Protein AF-A0A0B2W2J8-F1 (afdb_monomer_lite)

Secondary structure (DSSP, 8-state):
---------S-----BPPPHHHHHHHHHTT-THHHH--BSSPPPPHHHHGGG--HHHHHHHHHHHHHHHHHHHHHHHHHHHHHHHHHHHHH-S--SS-HHHHHHHHHHHHHHHHHHHHHHHHHHHHHH-

pLDDT: mean 79.57, std 15.86, range [38.34, 95.12]

InterPro domains:
  IPR036640 ABC transporter type 1, transmembrane domain superfamily [G3DSA:1.20.1560.10] (40-129)
  IPR036640 ABC transporter type 1, transmembrane domain superfamily [SSF90123] (42-128)

Structure (mmCIF, N/CA/C/O backbone):
data_AF-A0A0B2W2J8-F1
#
_entry.id   AF-A0A0B2W2J8-F1
#
loop_
_atom_site.group_PDB
_atom_site.id
_atom_site.type_symbol
_atom_site.label_atom_id
_atom_site.label_alt_id
_atom_site.label_comp_id
_atom_site.label_asym_id
_atom_site.label_entity_id
_atom_site.label_seq_id
_atom_site.pdbx_PDB_ins_code
_atom_site.Cartn_x
_atom_site.Cartn_y
_atom_site.Cartn_z
_atom_site.occupancy
_atom_site.B_iso_or_equiv
_atom_site.auth_seq_id
_atom_site.auth_comp_id
_atom_site.auth_asym_id
_atom_site.auth_atom_id
_atom_site.pdbx_PDB_model_num
ATOM 1 N N . MET A 1 1 ? -46.017 -9.349 52.612 1.00 43.47 1 MET A N 1
ATOM 2 C CA . MET A 1 1 ? -45.066 -9.784 51.575 1.00 43.47 1 MET A CA 1
ATOM 3 C C . MET A 1 1 ? -45.655 -9.258 50.297 1.00 43.47 1 MET A C 1
ATOM 5 O O . MET A 1 1 ? -46.574 -9.886 49.806 1.00 43.47 1 MET A O 1
ATOM 9 N N . ASP A 1 2 ? -45.197 -8.103 49.827 1.00 39.00 2 ASP A N 1
ATOM 10 C CA . ASP A 1 2 ? -45.699 -7.516 48.587 1.00 39.00 2 ASP A CA 1
ATOM 11 C C . ASP A 1 2 ? -44.485 -6.982 47.833 1.00 39.00 2 ASP A C 1
ATOM 13 O O . ASP A 1 2 ? -43.810 -6.041 48.258 1.00 39.00 2 ASP A O 1
ATOM 17 N N . ASP A 1 3 ? -44.136 -7.752 46.808 1.00 45.41 3 ASP A N 1
ATOM 18 C CA . ASP A 1 3 ? -42.947 -7.671 45.973 1.00 45.41 3 ASP A CA 1
ATOM 19 C C . ASP A 1 3 ? -42.957 -6.369 45.162 1.00 45.41 3 ASP A C 1
ATOM 21 O O . ASP A 1 3 ? -43.840 -6.116 44.345 1.00 45.41 3 ASP A O 1
ATOM 25 N N . ASN A 1 4 ? -41.977 -5.512 45.438 1.00 48.41 4 ASN A N 1
ATOM 26 C CA . ASN A 1 4 ? -41.775 -4.221 44.796 1.00 48.41 4 ASN A CA 1
ATOM 27 C C . ASN A 1 4 ? -40.689 -4.377 43.729 1.00 48.41 4 ASN A C 1
ATOM 29 O O . ASN A 1 4 ? -39.544 -3.970 43.929 1.00 48.41 4 ASN A O 1
ATOM 33 N N . ARG A 1 5 ? -41.040 -4.996 42.601 1.00 45.53 5 ARG A N 1
ATOM 34 C CA . ARG A 1 5 ? -40.201 -4.989 41.402 1.00 45.53 5 ARG A CA 1
ATOM 35 C C . ARG A 1 5 ? -40.948 -4.273 40.288 1.00 45.53 5 ARG A C 1
ATOM 37 O O . ARG A 1 5 ? -41.733 -4.858 39.553 1.00 45.53 5 ARG A O 1
ATOM 44 N N . LYS A 1 6 ? -40.725 -2.962 40.227 1.00 38.34 6 LYS A N 1
ATOM 45 C CA . LYS A 1 6 ? -41.019 -2.153 39.048 1.00 38.34 6 LYS A CA 1
ATOM 46 C C . LYS A 1 6 ? -40.146 -2.672 37.906 1.00 38.34 6 LYS A C 1
ATOM 48 O O . LYS A 1 6 ? -38.947 -2.408 37.896 1.00 38.34 6 LYS A O 1
ATOM 53 N N . ASP A 1 7 ? -40.745 -3.406 36.979 1.00 41.25 7 ASP A N 1
ATOM 54 C CA . ASP A 1 7 ? -40.240 -3.496 35.612 1.00 41.25 7 ASP A CA 1
ATOM 55 C C . ASP A 1 7 ? -40.513 -2.131 34.968 1.00 41.25 7 ASP A C 1
ATOM 57 O O . ASP A 1 7 ? -41.618 -1.838 34.519 1.00 41.25 7 ASP A O 1
ATOM 61 N N . SER A 1 8 ? -39.534 -1.234 35.056 1.00 44.59 8 SER A N 1
ATOM 62 C CA . SER A 1 8 ? -39.619 0.137 34.545 1.00 44.59 8 SER A CA 1
ATOM 63 C C . SER A 1 8 ? -38.395 0.480 33.702 1.00 44.59 8 SER A C 1
ATOM 65 O O . SER A 1 8 ? -37.781 1.518 33.916 1.00 44.59 8 SER A O 1
ATOM 67 N N . ASP A 1 9 ? -38.043 -0.404 32.767 1.00 47.44 9 ASP A N 1
ATOM 68 C CA . ASP A 1 9 ? -36.890 -0.240 31.871 1.00 47.44 9 ASP A CA 1
ATOM 69 C C . ASP A 1 9 ? -37.272 -0.337 30.373 1.00 47.44 9 ASP A C 1
ATOM 71 O O . ASP A 1 9 ? -36.421 -0.681 29.557 1.00 47.44 9 ASP A O 1
ATOM 75 N N . ASP A 1 10 ? -38.520 -0.024 29.985 1.00 51.06 10 ASP A N 1
ATOM 76 C CA . ASP A 1 10 ? -38.968 -0.101 28.571 1.00 51.06 10 ASP A CA 1
ATOM 77 C C . ASP A 1 10 ? -39.655 1.167 28.008 1.00 51.06 10 ASP A C 1
ATOM 79 O O . ASP A 1 10 ? -40.395 1.096 27.037 1.00 51.06 10 ASP A O 1
ATOM 83 N N . GLU A 1 11 ? -39.439 2.364 28.576 1.00 47.78 11 GLU A N 1
ATOM 84 C CA . GLU A 1 11 ? -40.137 3.578 28.087 1.00 47.78 11 GLU A CA 1
ATOM 85 C C . GLU A 1 11 ? -39.318 4.878 28.156 1.00 47.78 11 GLU A C 1
ATOM 87 O O . GLU A 1 11 ? -39.763 5.879 28.708 1.00 47.78 11 GLU A O 1
ATOM 92 N N . ASN A 1 12 ? -38.121 4.928 27.568 1.00 42.69 12 ASN A N 1
ATOM 93 C CA . ASN A 1 12 ? -37.520 6.227 27.233 1.00 42.69 12 ASN A CA 1
ATOM 94 C C . ASN A 1 12 ? -36.814 6.156 25.878 1.00 42.69 12 ASN A C 1
ATOM 96 O O . ASN A 1 12 ? -35.595 6.023 25.816 1.00 42.69 12 ASN A O 1
ATOM 100 N N . ALA A 1 13 ? -37.575 6.271 24.788 1.00 44.25 13 ALA A N 1
ATOM 101 C CA . ALA A 1 13 ? -37.030 6.685 23.498 1.00 44.25 13 ALA A CA 1
ATOM 102 C C . ALA A 1 13 ? -36.557 8.144 23.634 1.00 44.25 13 ALA A C 1
ATOM 104 O O . ALA A 1 13 ? -37.328 9.092 23.494 1.00 44.25 13 ALA A O 1
ATOM 105 N N . TYR A 1 14 ? -35.297 8.332 24.023 1.00 54.72 14 TYR A N 1
ATOM 106 C CA . TYR A 1 14 ? -34.681 9.650 24.126 1.00 54.72 14 TYR A CA 1
ATOM 107 C C . TYR A 1 14 ? -34.415 10.187 22.715 1.00 54.72 14 TYR A C 1
ATOM 109 O O . TYR A 1 14 ? -33.424 9.825 22.089 1.00 54.72 14 TYR A O 1
ATOM 117 N N . GLU A 1 15 ? -35.287 11.074 22.225 1.00 55.50 15 GLU A N 1
ATOM 118 C CA . GLU A 1 15 ? -35.029 11.873 21.021 1.00 55.50 15 GLU A CA 1
ATOM 119 C C . GLU A 1 15 ? -33.754 12.708 21.239 1.00 55.50 15 GLU A C 1
ATOM 121 O O . GLU A 1 15 ? -33.750 13.694 21.981 1.00 55.50 15 GLU A O 1
ATOM 126 N N . TYR A 1 16 ? -32.643 12.301 20.623 1.00 60.88 16 TYR A N 1
ATOM 127 C CA . TYR A 1 16 ? -31.377 13.021 20.724 1.00 60.88 16 TYR A CA 1
ATOM 128 C C . TYR A 1 16 ? -31.325 14.135 19.673 1.00 60.88 16 TYR A C 1
ATOM 130 O O . TYR A 1 16 ? -31.310 13.875 18.468 1.00 60.88 16 TYR A O 1
ATOM 138 N N . GLU A 1 17 ? -31.286 15.389 20.125 1.00 61.78 17 GLU A N 1
ATOM 139 C CA . GLU A 1 17 ? -31.064 16.535 19.247 1.00 61.78 17 GLU A CA 1
ATOM 140 C C . GLU A 1 17 ? -29.570 16.647 18.895 1.00 61.78 17 GLU A C 1
ATOM 142 O O . GLU A 1 17 ? -28.724 16.779 19.781 1.00 61.78 17 GLU A O 1
ATOM 147 N N . GLN A 1 18 ? -29.250 16.592 17.596 1.00 63.50 18 GLN A N 1
ATOM 148 C CA . GLN A 1 18 ? -27.880 16.713 17.084 1.00 63.50 18 GLN A CA 1
ATOM 149 C C . GLN A 1 18 ? -27.183 17.994 17.561 1.00 63.50 18 GLN A C 1
ATOM 151 O O . GLN A 1 18 ? -27.776 19.079 17.597 1.00 63.50 18 GLN A O 1
ATOM 156 N N . SER A 1 19 ? -25.884 17.873 17.838 1.00 72.69 19 SER A N 1
ATOM 157 C CA . SER A 1 19 ? -25.035 18.995 18.240 1.00 72.69 19 SER A CA 1
ATOM 158 C C . SER A 1 19 ? -24.906 20.031 17.112 1.00 72.69 19 SER A C 1
ATOM 160 O O . SER A 1 19 ? -24.957 19.705 15.926 1.00 72.69 19 SER A O 1
ATOM 162 N N . THR A 1 20 ? -24.701 21.308 17.449 1.00 74.62 20 THR A N 1
ATOM 163 C CA . THR A 1 20 ? -24.663 22.425 16.482 1.00 74.62 20 THR A CA 1
ATOM 164 C C . THR A 1 20 ? -23.600 22.246 15.393 1.00 74.62 20 THR A C 1
ATOM 166 O O . THR A 1 20 ? -23.796 22.678 14.259 1.00 74.62 20 THR A O 1
ATOM 169 N N . LEU A 1 21 ? -22.492 21.570 15.715 1.00 77.44 21 LEU A N 1
ATOM 170 C CA . LEU A 1 21 ? -21.445 21.235 14.745 1.00 77.44 21 LEU A CA 1
ATOM 171 C C . LEU A 1 21 ? -21.898 20.157 13.754 1.00 77.44 21 LEU A C 1
ATOM 173 O O . LEU A 1 21 ? -21.586 20.247 12.572 1.00 77.44 21 LEU A O 1
ATOM 177 N N . GLU A 1 22 ? -22.674 19.178 14.211 1.00 71.75 22 GLU A N 1
ATOM 178 C CA . GLU A 1 22 ? -23.230 18.121 13.361 1.00 71.75 22 GLU A CA 1
ATOM 179 C C . GLU A 1 22 ? -24.283 18.695 12.413 1.00 71.75 22 GLU A C 1
ATOM 181 O O . GLU A 1 22 ? -24.259 18.406 11.218 1.00 71.75 22 GLU A O 1
ATOM 186 N N . LYS A 1 23 ? -25.129 19.612 12.902 1.00 74.50 23 LYS A N 1
ATOM 187 C CA . LYS A 1 23 ? -26.052 20.377 12.051 1.00 74.50 23 LYS A CA 1
ATOM 188 C C . LYS A 1 23 ? -25.298 21.223 11.023 1.00 74.50 23 LYS A C 1
ATOM 190 O O . LYS A 1 23 ? -25.679 21.228 9.857 1.00 74.50 23 LYS A O 1
ATOM 195 N N . ALA A 1 24 ? -24.214 21.898 11.415 1.00 80.06 24 ALA A N 1
ATOM 196 C CA . ALA A 1 24 ? -23.399 22.688 10.491 1.00 80.06 24 ALA A CA 1
ATOM 197 C C . ALA A 1 24 ? -22.740 21.819 9.405 1.00 80.06 24 ALA A C 1
ATOM 199 O O . ALA A 1 24 ? -22.760 22.194 8.236 1.00 80.06 24 ALA A O 1
ATOM 200 N N . ILE A 1 25 ? -22.217 20.643 9.767 1.00 80.62 25 ILE A N 1
ATOM 201 C CA . ILE A 1 25 ? -21.631 19.676 8.827 1.00 80.62 25 ILE A CA 1
ATOM 202 C C . ILE A 1 25 ? -22.701 19.102 7.888 1.00 80.62 25 ILE A C 1
ATOM 204 O O . ILE A 1 25 ? -22.479 19.052 6.681 1.00 80.62 25 ILE A O 1
ATOM 208 N N . ASN A 1 26 ? -23.875 18.729 8.404 1.00 77.75 26 ASN A N 1
ATOM 209 C CA . ASN A 1 26 ? -24.977 18.200 7.594 1.00 77.75 26 ASN A CA 1
ATOM 210 C C . ASN A 1 26 ? -25.557 19.255 6.642 1.00 77.75 26 ASN A C 1
ATOM 212 O O . ASN A 1 26 ? -25.895 18.937 5.503 1.00 77.75 26 ASN A O 1
ATOM 216 N N . ILE A 1 27 ? -25.609 20.522 7.062 1.00 80.81 27 ILE A N 1
ATOM 217 C CA . ILE A 1 27 ? -25.972 21.645 6.189 1.00 80.81 27 ILE A CA 1
ATOM 218 C C . ILE A 1 27 ? -24.887 21.875 5.126 1.00 80.81 27 ILE A C 1
ATOM 220 O O . ILE A 1 27 ? -25.214 22.011 3.948 1.00 80.81 27 ILE A O 1
ATOM 224 N N . LEU A 1 28 ? -23.605 21.862 5.509 1.00 82.00 28 LEU A N 1
ATOM 225 C CA . LEU A 1 28 ? -22.474 22.059 4.595 1.00 82.00 28 LEU A CA 1
ATOM 226 C C . LEU A 1 28 ? -22.380 20.950 3.534 1.00 82.00 28 LEU A C 1
ATOM 228 O O . LEU A 1 28 ? -22.126 21.233 2.368 1.00 82.00 28 LEU A O 1
ATOM 232 N N . LEU A 1 29 ? -22.641 19.698 3.917 1.00 83.81 29 LEU A N 1
ATOM 233 C CA . LEU A 1 29 ? -22.677 18.536 3.021 1.00 83.81 29 LEU A CA 1
ATOM 234 C C . LEU A 1 29 ? -23.952 18.476 2.158 1.00 83.81 29 LEU A C 1
ATOM 236 O O . LEU A 1 29 ? -24.197 17.459 1.512 1.00 83.81 29 LEU A O 1
ATOM 240 N N . CYS A 1 30 ? -24.778 19.534 2.152 1.00 74.44 30 CYS A N 1
ATOM 241 C CA . CYS A 1 30 ? -26.075 19.590 1.465 1.00 74.44 30 CYS A CA 1
ATOM 242 C C . CYS A 1 30 ? -27.021 18.438 1.849 1.00 74.44 30 CYS A C 1
ATOM 244 O O . CYS A 1 30 ? -27.918 18.070 1.094 1.00 74.44 30 CYS A O 1
ATOM 246 N N . ARG A 1 31 ? -26.839 17.874 3.046 1.00 70.12 31 ARG A N 1
ATOM 247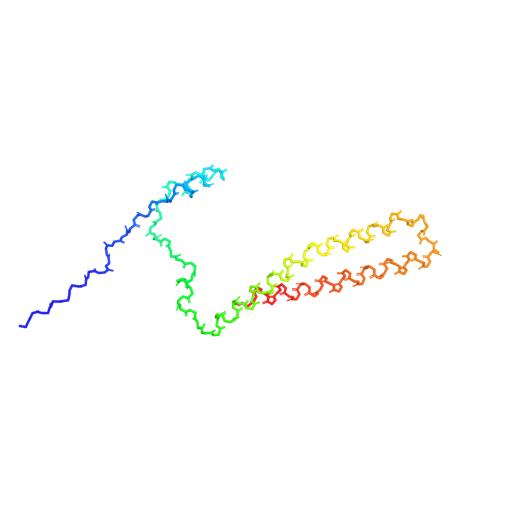 C CA . ARG A 1 31 ? -27.578 16.728 3.576 1.00 70.12 31 ARG A CA 1
ATOM 248 C C . ARG A 1 31 ? -28.455 17.173 4.749 1.00 70.12 31 ARG A C 1
ATOM 250 O O . ARG A 1 31 ? -28.421 16.605 5.836 1.00 70.12 31 ARG A O 1
ATOM 257 N N . GLY A 1 32 ? -29.240 18.228 4.513 1.00 61.53 32 GLY A N 1
ATOM 258 C CA . GLY A 1 32 ? -30.093 18.870 5.522 1.00 61.53 32 GLY A CA 1
ATOM 259 C C . GLY A 1 32 ? -31.239 17.997 6.045 1.00 61.53 32 GLY A C 1
ATOM 260 O O . GLY A 1 32 ? -31.773 18.283 7.112 1.00 61.53 32 GLY A O 1
ATOM 261 N N . ASP A 1 33 ? -31.577 16.922 5.331 1.00 60.16 33 ASP A N 1
ATOM 262 C CA . ASP A 1 33 ? -32.583 15.934 5.742 1.00 60.16 33 ASP A CA 1
ATOM 263 C C . ASP A 1 33 ? -32.165 15.219 7.042 1.00 60.16 33 ASP A C 1
ATOM 265 O O . ASP A 1 33 ? -32.919 15.150 8.008 1.00 60.16 33 ASP A O 1
ATOM 269 N N . LEU A 1 34 ? -30.878 14.867 7.141 1.00 59.81 34 LEU A N 1
ATOM 270 C CA . LEU A 1 34 ? -30.272 14.237 8.318 1.00 59.81 34 LEU A CA 1
ATOM 271 C C . LEU A 1 34 ? -30.077 15.199 9.503 1.00 59.81 34 LEU A C 1
ATOM 273 O O . LEU A 1 34 ? -29.896 14.753 10.631 1.00 59.81 34 LEU A O 1
ATOM 277 N N . ALA A 1 35 ? -30.094 16.516 9.257 1.00 57.22 35 ALA A N 1
ATOM 278 C CA . ALA A 1 35 ? -29.989 17.541 10.303 1.00 57.22 35 ALA A CA 1
ATOM 279 C C . ALA A 1 35 ? -31.313 17.772 11.052 1.00 57.22 35 ALA A C 1
ATOM 281 O O . ALA A 1 35 ? -31.321 18.364 12.135 1.00 57.22 35 ALA A O 1
ATOM 282 N N . LYS A 1 36 ? -32.434 17.355 10.448 1.00 55.78 36 LYS A N 1
ATOM 283 C CA . LYS A 1 36 ? -33.769 17.375 11.059 1.00 55.78 36 LYS A CA 1
ATOM 284 C C . LYS A 1 36 ? -34.167 16.030 11.658 1.00 55.78 36 LYS A C 1
ATOM 286 O O . LYS A 1 36 ? -35.105 16.002 12.454 1.00 55.78 36 LYS A O 1
ATOM 291 N N . GLU A 1 37 ? -33.478 14.953 11.288 1.00 63.31 37 GLU A N 1
ATOM 292 C CA . GLU A 1 37 ? -33.722 13.622 11.829 1.00 63.31 37 GLU A CA 1
ATOM 293 C C . GLU A 1 37 ? -33.310 13.578 13.306 1.00 63.31 37 GLU A C 1
ATOM 295 O O . GLU A 1 37 ? -32.168 13.865 13.677 1.00 63.31 37 GLU A O 1
ATOM 300 N N . LYS A 1 38 ? -34.279 13.276 14.169 1.00 56.06 38 LYS A N 1
ATOM 301 C CA . LYS A 1 38 ? -34.043 13.046 15.589 1.00 56.06 38 LYS A CA 1
ATOM 302 C C . LYS A 1 38 ? -33.678 11.579 15.744 1.00 56.06 38 LYS A C 1
ATOM 304 O O . LYS A 1 38 ? -34.506 10.709 15.499 1.00 56.06 38 LYS A O 1
ATOM 309 N N . PHE A 1 39 ? -32.434 11.306 16.109 1.00 60.56 39 PHE A N 1
ATOM 310 C CA . PHE A 1 39 ? -31.970 9.933 16.263 1.00 60.56 39 PHE A CA 1
ATOM 311 C C . PHE A 1 39 ? -32.641 9.320 17.496 1.00 60.56 39 PHE A C 1
ATOM 313 O O . PHE A 1 39 ? -32.537 9.866 18.595 1.00 60.56 39 PHE A O 1
ATOM 320 N N . GLU A 1 40 ? -33.317 8.184 17.306 1.00 57.72 40 GLU A N 1
ATOM 321 C CA . GLU A 1 40 ? -34.005 7.428 18.368 1.00 57.72 40 GLU A CA 1
ATOM 322 C C . GLU A 1 40 ? -33.027 6.812 19.388 1.00 57.72 40 GLU A C 1
ATOM 324 O O . GLU A 1 40 ? -33.429 6.385 20.469 1.00 57.72 40 GLU A O 1
ATOM 329 N N . ALA A 1 41 ? -31.726 6.790 19.067 1.00 64.94 41 ALA A N 1
ATOM 330 C CA . ALA A 1 41 ? -30.671 6.280 19.929 1.00 64.94 41 ALA A CA 1
ATOM 331 C C . ALA A 1 41 ? -29.564 7.322 20.149 1.00 64.94 41 ALA A C 1
ATOM 333 O O . ALA A 1 41 ? -28.946 7.834 19.214 1.00 64.94 41 ALA A O 1
ATOM 334 N N . LYS A 1 42 ? -29.272 7.589 21.423 1.00 68.38 42 LYS A N 1
ATOM 335 C CA . LYS A 1 42 ? -28.143 8.397 21.883 1.00 68.38 42 LYS A CA 1
ATOM 336 C C . LYS A 1 42 ? -26.823 7.839 21.327 1.00 68.38 42 LYS A C 1
ATOM 338 O O . LYS A 1 42 ? -26.557 6.646 21.504 1.0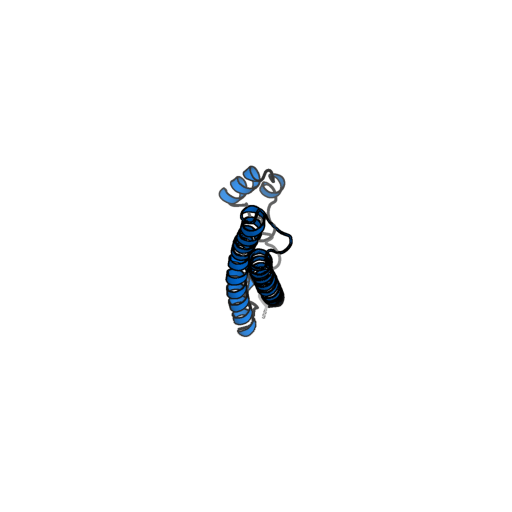0 68.38 42 LYS A O 1
ATOM 343 N N . PRO A 1 43 ? -25.953 8.682 20.739 1.00 69.25 43 PRO A N 1
ATOM 344 C CA . PRO A 1 43 ? -24.653 8.237 20.261 1.00 69.25 43 PRO A CA 1
ATOM 345 C C . PRO A 1 43 ? -23.809 7.724 21.433 1.00 69.25 43 PRO A C 1
ATOM 347 O O . PRO A 1 43 ? -23.581 8.422 22.425 1.00 69.25 43 PRO A O 1
ATOM 350 N N . VAL A 1 44 ? -23.350 6.480 21.316 1.00 78.25 44 VAL A N 1
ATOM 351 C CA . VAL A 1 44 ? -22.386 5.875 22.239 1.00 78.25 44 VAL A CA 1
ATOM 352 C C . VAL A 1 44 ? -20.970 6.130 21.742 1.00 78.25 44 VAL A C 1
ATOM 354 O O . VAL A 1 44 ? -20.718 6.247 20.544 1.00 78.25 44 VAL A O 1
ATOM 357 N N . THR A 1 45 ? -20.011 6.220 22.660 1.00 80.94 45 THR A N 1
ATOM 358 C CA . THR A 1 45 ? -18.605 6.390 22.275 1.00 80.94 45 THR A CA 1
ATOM 359 C C . THR A 1 45 ? -18.111 5.149 21.522 1.00 80.94 45 THR A C 1
ATOM 361 O O . THR A 1 45 ? -18.439 4.030 21.910 1.00 80.94 45 THR A O 1
ATOM 364 N N . PHE A 1 46 ? -17.249 5.317 20.511 1.00 80.81 46 PHE A N 1
ATOM 365 C CA . PHE A 1 46 ? -16.645 4.200 19.761 1.00 80.81 46 PHE A CA 1
ATOM 366 C C . PHE A 1 46 ? -16.069 3.100 20.669 1.00 80.81 46 PHE A C 1
ATOM 368 O O . PHE A 1 46 ? -16.250 1.916 20.407 1.00 80.81 46 PHE A O 1
ATOM 375 N N . LEU A 1 47 ? -15.446 3.470 21.792 1.00 80.50 47 LEU A N 1
ATOM 376 C CA . LEU A 1 47 ? -14.916 2.509 22.766 1.00 80.50 47 LEU A CA 1
ATOM 377 C C . LEU A 1 47 ? -16.006 1.717 23.509 1.00 80.50 47 LEU A C 1
ATOM 379 O O . LEU A 1 47 ? -15.783 0.556 23.848 1.00 80.50 47 LEU A O 1
ATOM 383 N N . GLN A 1 48 ? -17.179 2.311 23.754 1.00 81.62 48 GLN A N 1
ATOM 384 C CA . GLN A 1 48 ? -18.317 1.600 24.349 1.00 81.62 48 GLN A CA 1
ATOM 385 C C . GLN A 1 48 ? -18.908 0.572 23.383 1.00 81.62 48 GLN A C 1
ATOM 387 O O . GLN A 1 48 ? -19.427 -0.446 23.838 1.00 81.62 48 GLN A O 1
ATOM 392 N N . LEU A 1 49 ? -18.777 0.787 22.072 1.00 84.81 49 LEU A N 1
ATOM 393 C CA . LEU A 1 49 ? -19.207 -0.181 21.065 1.00 84.81 49 LEU A CA 1
ATOM 394 C C . LEU A 1 49 ? -18.401 -1.491 21.164 1.00 84.81 49 LEU A C 1
ATOM 396 O O . LEU A 1 49 ? -18.963 -2.579 21.093 1.00 84.81 49 LEU A O 1
ATOM 400 N N . PHE A 1 50 ? -17.103 -1.399 21.476 1.00 84.94 50 PHE A N 1
ATOM 401 C CA . PHE A 1 50 ? -16.223 -2.551 21.719 1.00 84.94 50 PHE A CA 1
ATOM 402 C C . PHE A 1 50 ? -16.345 -3.158 23.132 1.00 84.94 50 PHE A C 1
ATOM 404 O O . PHE A 1 50 ? -15.488 -3.943 23.551 1.00 84.94 50 PHE A O 1
ATOM 411 N N . ARG A 1 51 ? -17.396 -2.836 23.902 1.00 84.50 51 ARG A N 1
ATOM 412 C CA . ARG A 1 51 ? -17.591 -3.377 25.263 1.00 84.50 51 ARG A CA 1
ATOM 413 C C . ARG A 1 51 ? -17.755 -4.899 25.281 1.00 84.50 51 ARG A C 1
ATOM 415 O O . ARG A 1 51 ? -17.314 -5.531 26.236 1.00 84.50 51 ARG A O 1
ATOM 422 N N . PHE A 1 52 ? -18.350 -5.472 24.237 1.00 86.50 52 PHE A N 1
ATOM 423 C CA . PHE A 1 52 ? -18.554 -6.920 24.103 1.00 86.50 52 PHE A CA 1
ATOM 424 C C . PHE A 1 52 ? -17.383 -7.647 23.428 1.00 86.50 52 PHE A C 1
ATOM 426 O O . PHE A 1 52 ? -17.375 -8.873 23.391 1.00 86.50 52 PHE A O 1
ATOM 433 N N . ALA A 1 53 ? -16.392 -6.910 22.917 1.00 84.62 53 ALA A N 1
ATOM 434 C CA . ALA A 1 53 ? -15.243 -7.492 22.240 1.00 84.62 53 ALA A CA 1
ATOM 435 C C . ALA A 1 53 ? -14.329 -8.212 23.243 1.00 84.62 53 ALA A C 1
ATOM 437 O O . ALA A 1 53 ? -13.951 -7.652 24.286 1.00 84.62 53 ALA A O 1
ATOM 438 N N . SER A 1 54 ? -13.947 -9.445 22.909 1.00 89.38 54 SER A N 1
ATOM 439 C CA . SER A 1 54 ? -13.000 -10.234 23.693 1.00 89.38 54 SER A CA 1
ATOM 440 C C . SER A 1 54 ? -11.609 -9.584 23.696 1.00 89.38 54 SER A C 1
ATOM 442 O O . SER A 1 54 ? -11.308 -8.679 22.914 1.00 89.38 54 SER A O 1
ATOM 444 N N . ARG A 1 55 ? -10.716 -10.032 24.590 1.00 88.88 55 ARG A N 1
ATOM 445 C CA . ARG A 1 55 ? -9.322 -9.544 24.611 1.00 88.88 55 ARG A CA 1
ATOM 446 C C . ARG A 1 55 ? -8.624 -9.794 23.273 1.00 88.88 55 ARG A C 1
ATOM 448 O O . ARG A 1 55 ? -7.897 -8.921 22.819 1.00 88.88 55 ARG A O 1
ATOM 455 N N . ASN A 1 56 ? -8.888 -10.938 22.643 1.00 87.19 56 ASN A N 1
ATOM 456 C CA . ASN A 1 56 ? -8.303 -11.295 21.351 1.00 87.19 56 ASN A CA 1
ATOM 457 C C . ASN A 1 56 ? -8.812 -10.379 20.232 1.00 87.19 56 ASN A C 1
ATOM 459 O O . ASN A 1 56 ? -8.002 -9.861 19.472 1.00 87.19 56 ASN A O 1
ATOM 463 N N . ASP A 1 57 ? -10.111 -10.082 20.202 1.00 88.31 57 ASP A N 1
ATOM 464 C CA . ASP A 1 57 ? -10.717 -9.175 19.218 1.00 88.31 57 ASP A CA 1
ATOM 465 C C . ASP A 1 57 ? -10.097 -7.774 19.293 1.00 88.31 57 ASP A C 1
ATOM 467 O O . ASP A 1 57 ? -9.798 -7.156 18.277 1.00 88.31 57 ASP A O 1
ATOM 471 N N . LYS A 1 58 ? -9.806 -7.287 20.506 1.00 89.12 58 LYS A N 1
ATOM 472 C CA . LYS A 1 58 ? -9.127 -5.996 20.698 1.00 89.12 58 LYS A CA 1
ATOM 473 C C . LYS A 1 58 ? -7.700 -5.995 20.145 1.00 89.12 58 LYS A C 1
ATOM 475 O O . LYS A 1 58 ? -7.272 -4.980 19.599 1.00 89.12 58 LYS A O 1
ATOM 480 N N . PHE A 1 59 ? -6.970 -7.106 20.266 1.00 91.62 59 PHE A N 1
ATOM 481 C CA . PHE A 1 59 ? -5.642 -7.244 19.658 1.00 91.62 59 PHE A CA 1
ATOM 482 C C . PHE A 1 59 ? -5.714 -7.312 18.129 1.00 91.62 59 PHE A C 1
ATOM 484 O O . PHE A 1 59 ? -4.901 -6.670 17.467 1.00 91.62 59 PHE A O 1
ATOM 491 N N . LEU A 1 60 ? -6.690 -8.037 17.575 1.00 90.56 60 LEU A N 1
ATOM 492 C CA . LEU A 1 60 ? -6.906 -8.141 16.128 1.00 90.56 60 LEU A CA 1
ATOM 493 C C . LEU A 1 60 ? -7.223 -6.771 15.519 1.00 90.56 60 LEU A C 1
ATOM 495 O O . LEU A 1 60 ? -6.548 -6.357 14.582 1.00 90.56 60 LEU A O 1
ATOM 499 N N . VAL A 1 61 ? -8.135 -6.012 16.135 1.00 91.12 61 VAL A N 1
ATOM 500 C CA . VAL A 1 61 ? -8.474 -4.645 15.707 1.00 91.12 61 VAL A CA 1
ATOM 501 C C . VAL A 1 61 ? -7.261 -3.717 15.788 1.00 91.12 61 VAL A C 1
ATOM 503 O O . VAL A 1 61 ? -7.010 -2.946 14.864 1.00 91.12 61 VAL A O 1
ATOM 506 N N . ALA A 1 62 ? -6.468 -3.788 16.862 1.00 91.56 62 ALA A N 1
ATOM 507 C CA . ALA A 1 62 ? -5.250 -2.984 16.967 1.00 91.56 62 ALA A CA 1
ATOM 508 C C . ALA A 1 62 ? -4.250 -3.312 15.844 1.00 91.56 62 ALA A C 1
ATOM 510 O O . ALA A 1 62 ? -3.643 -2.409 15.268 1.00 91.56 62 ALA A O 1
ATOM 511 N N . PHE A 1 63 ? -4.108 -4.592 15.497 1.00 92.50 63 PHE A N 1
ATOM 512 C CA . PHE A 1 63 ? -3.244 -5.031 14.406 1.00 92.50 63 PHE A CA 1
ATOM 513 C C . PHE A 1 63 ? -3.790 -4.613 13.031 1.00 92.50 63 PHE A C 1
ATOM 515 O O . PHE A 1 63 ? -3.026 -4.121 12.199 1.00 92.50 63 PHE A O 1
ATOM 522 N N . ALA A 1 64 ? -5.105 -4.699 12.818 1.00 91.44 64 ALA A N 1
ATOM 523 C CA . ALA A 1 64 ? -5.774 -4.216 11.612 1.00 91.44 64 ALA A CA 1
ATOM 524 C C . ALA A 1 64 ? -5.560 -2.708 11.412 1.00 91.44 64 ALA A C 1
ATOM 526 O O . ALA A 1 64 ? -5.260 -2.269 10.305 1.00 91.44 64 ALA A O 1
ATOM 527 N N . ILE A 1 65 ? -5.612 -1.910 12.484 1.00 92.94 65 ILE A N 1
ATOM 528 C CA . ILE A 1 65 ? -5.315 -0.471 12.424 1.00 92.94 65 ILE A CA 1
ATOM 529 C C . ILE A 1 65 ? -3.865 -0.226 11.977 1.00 92.94 65 ILE A C 1
ATOM 531 O O . ILE A 1 65 ? -3.624 0.626 11.123 1.00 92.94 65 ILE A O 1
ATOM 535 N N . LEU A 1 66 ? -2.890 -0.978 12.500 1.00 93.25 66 LEU A N 1
ATOM 536 C CA . LEU A 1 66 ? -1.486 -0.849 12.081 1.00 93.25 66 LEU A CA 1
ATOM 537 C C . LEU A 1 66 ? -1.287 -1.217 10.603 1.00 93.25 66 LEU A C 1
ATOM 539 O O . LEU A 1 66 ? -0.594 -0.503 9.874 1.00 93.25 66 LEU A O 1
ATOM 543 N N . LEU A 1 67 ? -1.930 -2.293 10.145 1.00 91.56 67 LEU A N 1
ATOM 544 C CA . LEU A 1 67 ? -1.943 -2.689 8.734 1.00 91.56 67 LEU A CA 1
ATOM 545 C C . LEU A 1 67 ? -2.608 -1.621 7.853 1.00 91.56 67 LEU A C 1
ATOM 547 O O . LEU A 1 67 ? -2.093 -1.323 6.778 1.00 91.56 67 LEU A O 1
ATOM 551 N N . ALA A 1 68 ? -3.682 -0.986 8.331 1.00 93.56 68 ALA A N 1
ATOM 552 C CA . ALA A 1 68 ? -4.364 0.106 7.639 1.00 93.56 68 ALA A CA 1
ATOM 553 C C . ALA A 1 68 ? -3.457 1.311 7.401 1.00 93.56 68 ALA A C 1
ATOM 555 O O . ALA A 1 68 ? -3.449 1.868 6.302 1.00 93.56 68 ALA A O 1
ATOM 556 N N . PHE A 1 69 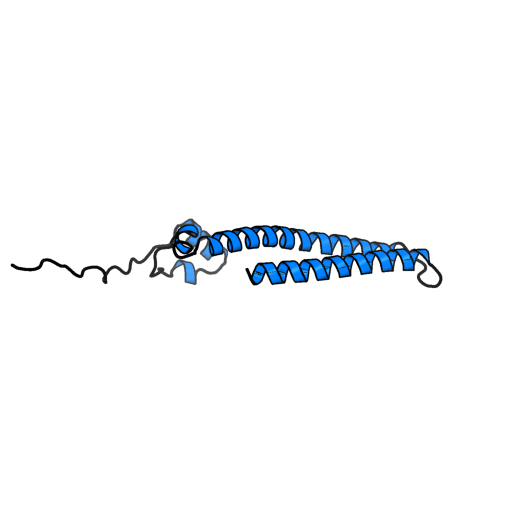? -2.638 1.677 8.388 1.00 93.81 69 PHE A N 1
ATOM 557 C CA . PHE A 1 69 ? -1.636 2.725 8.206 1.00 93.81 69 PHE A CA 1
ATOM 558 C C . PHE A 1 69 ? -0.604 2.354 7.136 1.00 93.81 69 PHE A C 1
ATOM 560 O O . PHE A 1 69 ? -0.289 3.180 6.277 1.00 93.81 69 PHE A O 1
ATOM 567 N N . LEU A 1 70 ? -0.109 1.113 7.140 1.00 90.12 70 LEU A N 1
ATOM 568 C CA . LEU A 1 70 ? 0.841 0.640 6.127 1.00 90.12 70 LEU A CA 1
ATOM 569 C C . LEU A 1 70 ? 0.218 0.625 4.727 1.00 90.12 70 LEU A C 1
ATOM 571 O O . LEU A 1 70 ? 0.845 1.078 3.769 1.00 90.12 70 LEU A O 1
ATOM 575 N N . CYS A 1 71 ? -1.030 0.171 4.611 1.00 92.56 71 CYS A N 1
ATOM 576 C CA . CYS A 1 71 ? -1.762 0.167 3.352 1.00 92.56 71 CYS A CA 1
ATOM 577 C C . CYS A 1 71 ? -1.996 1.596 2.834 1.00 92.56 71 CYS A C 1
ATOM 579 O O . CYS A 1 71 ? -1.806 1.859 1.645 1.00 92.56 71 CYS A O 1
ATOM 581 N N . GLY A 1 72 ? -2.318 2.536 3.729 1.00 92.19 72 GLY A N 1
ATOM 582 C CA . GLY A 1 72 ? -2.476 3.953 3.401 1.00 92.19 72 GLY A CA 1
ATOM 583 C C . GLY A 1 72 ? -1.194 4.599 2.865 1.00 92.19 72 GLY A C 1
ATOM 584 O O . GLY A 1 72 ? -1.257 5.371 1.914 1.00 92.19 72 GLY A O 1
ATOM 585 N N . ILE A 1 73 ? -0.019 4.248 3.406 1.00 92.25 73 ILE A N 1
ATOM 586 C CA . ILE A 1 73 ? 1.290 4.713 2.896 1.00 92.25 73 ILE A CA 1
ATOM 587 C C . ILE A 1 73 ? 1.659 4.022 1.572 1.00 92.25 73 ILE A C 1
ATOM 589 O O . ILE A 1 73 ? 2.342 4.601 0.724 1.00 92.25 73 ILE A O 1
ATOM 593 N N . GLY A 1 74 ? 1.186 2.796 1.355 1.00 89.88 74 GLY A N 1
ATOM 594 C CA . GLY A 1 74 ? 1.406 2.056 0.115 1.00 89.88 74 GLY A CA 1
ATOM 595 C C . GLY A 1 74 ? 0.823 2.732 -1.126 1.00 89.88 74 GLY A C 1
ATOM 596 O O . GLY A 1 74 ? 1.441 2.713 -2.191 1.00 89.88 74 GLY A O 1
ATOM 597 N N . GLN A 1 75 ? -0.336 3.382 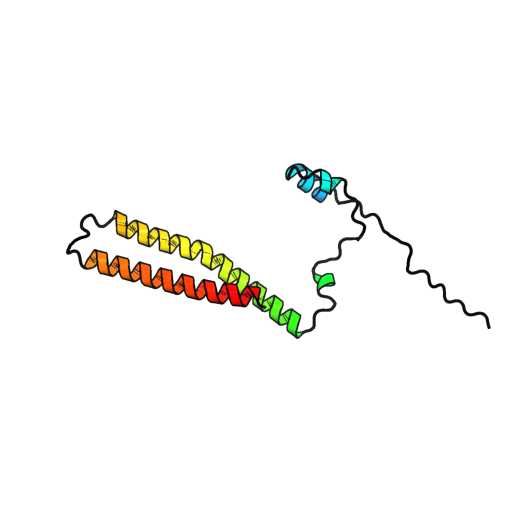-0.993 1.00 87.88 75 GLN A N 1
ATOM 598 C CA . GLN A 1 75 ? -1.013 4.062 -2.103 1.00 87.88 75 GLN A CA 1
ATOM 599 C C . GLN A 1 75 ? -0.178 5.197 -2.740 1.00 87.88 75 GLN A C 1
ATOM 601 O O . GLN A 1 75 ? 0.044 5.151 -3.953 1.00 87.88 75 GLN A O 1
ATOM 606 N N . PRO A 1 76 ? 0.348 6.192 -1.992 1.00 93.88 76 PRO A N 1
ATOM 607 C CA . PRO A 1 76 ? 1.219 7.216 -2.567 1.00 93.88 76 PRO A CA 1
ATOM 608 C C . PRO A 1 76 ? 2.551 6.641 -3.065 1.00 93.88 76 PRO A C 1
ATOM 610 O O . PRO A 1 76 ? 3.074 7.117 -4.072 1.00 93.88 76 PRO A O 1
ATOM 613 N N . MET A 1 77 ? 3.080 5.592 -2.424 1.00 90.75 77 MET A N 1
ATOM 614 C CA . MET A 1 77 ? 4.303 4.926 -2.882 1.00 90.75 77 MET A CA 1
ATOM 615 C C . MET A 1 77 ? 4.132 4.328 -4.288 1.00 90.75 77 MET A C 1
ATOM 617 O O . MET A 1 77 ? 4.988 4.540 -5.149 1.00 90.75 77 MET A O 1
ATOM 621 N N . MET A 1 78 ? 3.010 3.650 -4.555 1.00 89.94 78 MET A N 1
ATOM 622 C CA . MET A 1 78 ? 2.705 3.123 -5.893 1.00 89.94 78 MET A CA 1
ATOM 623 C C . MET A 1 78 ? 2.641 4.228 -6.946 1.00 89.94 78 MET A C 1
ATOM 625 O O . MET A 1 78 ? 3.142 4.053 -8.056 1.00 89.94 78 MET A O 1
ATOM 629 N N . ASN A 1 79 ? 2.107 5.395 -6.584 1.00 92.50 79 ASN A N 1
ATOM 630 C CA . ASN A 1 79 ? 2.046 6.539 -7.487 1.00 92.50 79 ASN A CA 1
ATOM 631 C C . ASN A 1 79 ? 3.444 7.084 -7.836 1.00 92.50 79 ASN A C 1
ATOM 633 O O . ASN A 1 79 ? 3.708 7.415 -8.991 1.00 92.50 79 ASN A O 1
ATOM 637 N N . ILE A 1 80 ? 4.366 7.127 -6.867 1.00 93.81 80 ILE A N 1
ATOM 638 C CA . ILE A 1 80 ? 5.762 7.539 -7.098 1.00 93.81 80 ILE A CA 1
ATOM 639 C C . ILE A 1 80 ? 6.468 6.564 -8.049 1.00 93.81 80 ILE A C 1
ATOM 641 O O . ILE A 1 80 ? 7.165 6.993 -8.969 1.00 93.81 80 ILE A O 1
ATOM 645 N N . ILE A 1 81 ? 6.280 5.255 -7.859 1.00 91.88 81 ILE A N 1
ATOM 646 C CA . ILE A 1 81 ? 6.877 4.232 -8.731 1.00 91.88 81 ILE A CA 1
ATOM 647 C C . ILE A 1 81 ? 6.294 4.331 -10.148 1.00 91.88 81 ILE A C 1
ATOM 649 O O . ILE A 1 81 ? 7.047 4.310 -11.122 1.00 91.88 81 ILE A O 1
ATOM 653 N N . GLY A 1 82 ? 4.977 4.525 -10.272 1.00 91.12 82 GLY A N 1
ATOM 654 C CA . GLY A 1 82 ? 4.325 4.781 -11.559 1.00 91.12 82 GLY A CA 1
ATOM 655 C C . GLY A 1 82 ? 4.894 6.017 -12.267 1.00 91.12 82 GLY A C 1
ATOM 656 O O . GLY A 1 82 ? 5.191 5.971 -13.460 1.00 91.12 82 GLY A O 1
ATOM 657 N N . GLY A 1 83 ? 5.154 7.095 -11.521 1.00 92.25 83 GLY A N 1
ATOM 658 C CA . GLY A 1 83 ? 5.831 8.287 -12.036 1.00 92.25 83 GLY A CA 1
ATOM 659 C C . GLY A 1 83 ? 7.257 8.012 -12.528 1.00 92.25 83 GLY A C 1
ATOM 660 O O . GLY A 1 83 ? 7.639 8.488 -13.596 1.00 92.25 83 GLY A O 1
ATOM 661 N N . ARG A 1 84 ? 8.040 7.195 -11.807 1.00 89.69 84 ARG A N 1
ATOM 662 C CA . ARG A 1 84 ? 9.386 6.773 -12.248 1.00 89.69 84 ARG A CA 1
ATOM 663 C C . ARG A 1 84 ? 9.338 5.966 -13.543 1.00 89.69 84 ARG A C 1
ATOM 665 O O . ARG A 1 84 ? 10.172 6.188 -14.417 1.00 89.69 84 ARG A O 1
ATOM 672 N N . MET A 1 85 ? 8.354 5.080 -13.686 1.00 89.31 85 MET A N 1
ATOM 673 C CA . MET A 1 85 ? 8.139 4.325 -14.922 1.0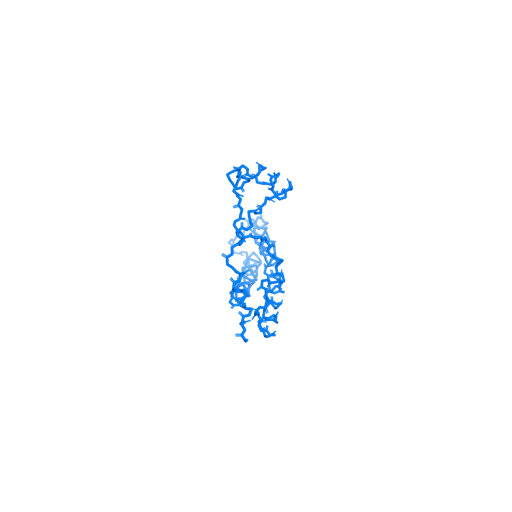0 89.31 85 MET A CA 1
ATOM 674 C C . MET A 1 85 ? 7.823 5.261 -16.096 1.00 89.31 85 MET A C 1
ATOM 676 O O . MET A 1 85 ? 8.456 5.159 -17.145 1.00 89.31 85 MET A O 1
ATOM 680 N N . ALA A 1 86 ? 6.910 6.219 -15.908 1.00 91.12 86 ALA A N 1
ATOM 681 C CA . ALA A 1 86 ? 6.601 7.223 -16.925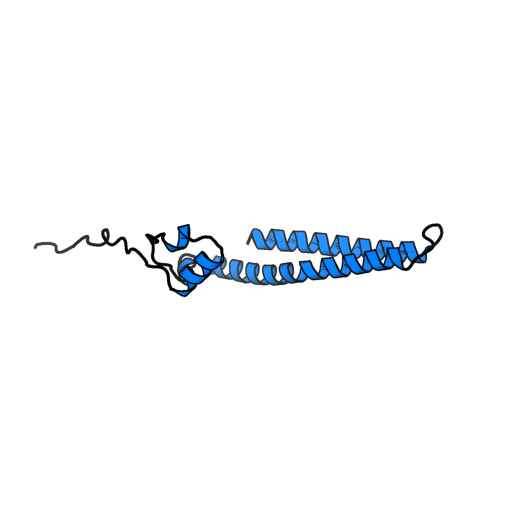 1.00 91.12 86 ALA A CA 1
ATOM 682 C C . ALA A 1 86 ? 7.833 8.067 -17.297 1.00 91.12 86 ALA A C 1
ATOM 684 O O . ALA A 1 86 ? 8.064 8.345 -18.470 1.00 91.12 86 ALA A O 1
ATOM 685 N N . ASN A 1 87 ? 8.668 8.416 -16.317 1.00 90.94 87 ASN A N 1
ATOM 686 C CA . ASN A 1 87 ? 9.900 9.164 -16.548 1.00 90.94 87 ASN A CA 1
ATOM 687 C C . ASN A 1 87 ? 10.907 8.391 -17.421 1.00 90.94 87 ASN A C 1
ATOM 689 O O . ASN A 1 87 ? 11.521 8.977 -18.308 1.00 90.94 87 ASN A O 1
ATOM 693 N N . VAL A 1 88 ? 11.043 7.072 -17.232 1.00 88.25 88 VAL A N 1
ATOM 694 C CA . VAL A 1 88 ? 11.866 6.220 -18.113 1.00 88.25 88 VAL A CA 1
ATOM 695 C C . VAL A 1 88 ? 11.327 6.249 -19.548 1.00 88.25 88 VAL A C 1
ATOM 697 O O . VAL A 1 88 ? 12.100 6.381 -20.487 1.00 88.25 88 VAL A O 1
ATOM 700 N N . LEU A 1 89 ? 10.009 6.210 -19.745 1.00 86.69 89 LEU A N 1
ATOM 701 C CA . LEU A 1 89 ? 9.430 6.284 -21.092 1.00 86.69 89 LEU A CA 1
ATOM 702 C C . LEU A 1 89 ? 9.680 7.631 -21.790 1.00 86.69 89 LEU A C 1
ATOM 704 O O . LEU A 1 89 ? 9.722 7.667 -23.011 1.00 86.69 89 LEU A O 1
ATOM 708 N N . ILE A 1 90 ? 9.851 8.722 -21.038 1.00 88.75 90 ILE A N 1
ATOM 709 C CA . ILE A 1 90 ? 10.068 10.067 -21.596 1.00 88.75 90 ILE A CA 1
ATOM 710 C C . ILE A 1 90 ? 11.552 10.342 -21.878 1.00 88.75 90 ILE A C 1
ATOM 712 O O . ILE A 1 90 ? 11.876 11.006 -22.857 1.00 88.75 90 ILE A O 1
ATOM 716 N N . ILE A 1 91 ? 12.461 9.869 -21.020 1.00 87.88 91 ILE A N 1
ATOM 717 C CA . ILE A 1 91 ? 13.897 10.188 -21.120 1.00 87.88 91 ILE A CA 1
ATOM 718 C C . ILE A 1 91 ? 14.583 9.436 -22.268 1.00 87.88 91 ILE A C 1
ATOM 720 O O . ILE A 1 91 ? 15.529 9.952 -22.866 1.00 87.88 91 ILE A O 1
ATOM 724 N N . TYR A 1 92 ? 14.137 8.219 -22.582 1.00 83.69 92 TYR A N 1
ATOM 725 C CA . TYR A 1 92 ? 14.767 7.402 -23.615 1.00 83.69 92 TYR A CA 1
ATOM 726 C C . TYR A 1 92 ? 14.102 7.615 -24.979 1.00 83.69 92 TYR A C 1
ATOM 728 O O . TYR A 1 92 ? 13.029 7.096 -25.249 1.00 83.69 92 TYR A O 1
ATOM 736 N N . ASP A 1 93 ? 14.795 8.316 -25.876 1.00 74.94 93 ASP A N 1
ATOM 737 C CA . ASP A 1 93 ? 14.306 8.634 -27.230 1.00 74.94 93 ASP A CA 1
ATOM 738 C C . ASP A 1 93 ? 14.407 7.440 -28.214 1.00 74.94 93 ASP A C 1
ATOM 740 O O . ASP A 1 93 ? 13.745 7.386 -29.250 1.00 74.94 93 ASP A O 1
ATOM 744 N N . LYS A 1 94 ? 15.231 6.429 -27.887 1.00 77.44 94 LYS A N 1
ATOM 745 C CA . LYS A 1 94 ? 15.409 5.198 -28.681 1.00 77.44 94 LYS A CA 1
ATOM 746 C C . LYS A 1 94 ? 14.988 3.957 -27.900 1.00 77.44 94 LYS A C 1
ATOM 748 O O . LYS A 1 94 ? 15.709 3.511 -27.009 1.00 77.44 94 LYS A O 1
ATOM 753 N N . TYR A 1 95 ? 13.872 3.358 -28.314 1.00 76.50 95 TYR A N 1
ATOM 754 C CA . TYR A 1 95 ? 13.297 2.148 -27.705 1.00 76.50 95 TYR A CA 1
ATOM 755 C C . TYR A 1 95 ? 13.819 0.836 -28.320 1.00 76.50 95 TYR A C 1
ATOM 757 O O . TYR A 1 95 ? 13.893 -0.199 -27.656 1.00 76.50 95 TYR A O 1
ATOM 765 N N . VAL A 1 96 ? 14.189 0.858 -29.604 1.00 74.00 96 VAL A N 1
ATOM 766 C CA . VAL A 1 96 ? 14.604 -0.338 -30.353 1.00 74.00 96 VAL A CA 1
ATOM 767 C C . VAL A 1 96 ? 16.125 -0.471 -30.316 1.00 74.00 96 VAL A C 1
ATOM 769 O O . VAL A 1 96 ? 16.841 0.427 -30.752 1.00 74.00 96 VAL A O 1
ATOM 772 N N . GLY A 1 97 ? 16.617 -1.595 -29.787 1.00 79.31 97 GLY A N 1
ATOM 773 C CA . GLY A 1 97 ? 18.051 -1.896 -29.686 1.00 79.31 97 GLY A CA 1
ATOM 774 C C . GLY A 1 97 ? 18.776 -1.237 -28.508 1.00 79.31 97 GLY A C 1
ATOM 775 O O . GLY A 1 97 ? 19.992 -1.372 -28.401 1.00 79.31 97 GLY A O 1
ATOM 776 N N . ASN A 1 98 ? 18.057 -0.542 -27.619 1.00 82.56 98 ASN A N 1
ATOM 777 C CA . ASN A 1 98 ? 18.635 0.079 -26.432 1.00 82.56 98 ASN A CA 1
ATOM 778 C C . ASN A 1 98 ? 18.426 -0.793 -25.185 1.00 82.56 98 ASN A C 1
ATOM 780 O O . ASN A 1 98 ? 17.376 -0.745 -24.545 1.00 82.56 98 ASN A O 1
ATOM 784 N N . ASN A 1 99 ? 19.438 -1.583 -24.828 1.00 84.94 99 ASN A N 1
ATOM 785 C CA . ASN A 1 99 ? 19.382 -2.476 -23.666 1.00 84.94 99 ASN A CA 1
ATOM 786 C C . ASN A 1 99 ? 19.244 -1.724 -22.331 1.00 84.94 99 ASN A C 1
ATOM 788 O O . ASN A 1 99 ? 18.698 -2.277 -21.380 1.00 84.94 99 ASN A O 1
ATOM 792 N N . GLU A 1 100 ? 19.702 -0.472 -22.258 1.00 84.69 100 GLU A N 1
ATOM 793 C CA . GLU A 1 100 ? 19.626 0.347 -21.044 1.00 84.69 100 GLU A CA 1
ATOM 794 C C . GLU A 1 100 ? 18.177 0.738 -20.725 1.00 84.69 100 GLU A C 1
ATOM 796 O O . GLU A 1 100 ? 17.727 0.592 -19.588 1.00 84.69 100 GLU A O 1
ATOM 801 N N . PHE A 1 101 ? 17.414 1.112 -21.759 1.00 87.38 101 PHE A N 1
ATOM 802 C CA . PHE A 1 101 ? 15.978 1.360 -21.649 1.00 87.38 101 PHE A CA 1
ATOM 803 C C . PHE A 1 101 ? 15.231 0.119 -21.154 1.00 87.38 101 PHE A C 1
ATOM 805 O O . PHE A 1 101 ? 14.463 0.203 -20.198 1.00 87.38 101 PHE A O 1
ATOM 812 N N . TRP A 1 102 ? 15.471 -1.038 -21.780 1.00 86.56 102 TRP A N 1
ATOM 813 C CA . TRP A 1 102 ? 14.785 -2.277 -21.413 1.00 86.56 102 TRP A CA 1
ATOM 814 C C . TRP A 1 102 ? 15.105 -2.700 -19.981 1.00 86.56 102 TRP A C 1
ATOM 816 O O . TRP A 1 102 ? 14.188 -3.050 -19.243 1.00 86.56 102 TRP A O 1
ATOM 826 N N . ASN A 1 103 ? 16.370 -2.616 -19.561 1.00 89.25 103 ASN A N 1
ATOM 827 C CA . ASN A 1 103 ? 16.758 -2.959 -18.196 1.00 89.25 103 ASN A CA 1
ATOM 828 C C . ASN A 1 103 ? 16.082 -2.035 -17.167 1.00 89.25 103 ASN A C 1
ATOM 830 O O . ASN A 1 103 ? 15.457 -2.518 -16.224 1.00 89.25 103 ASN A O 1
ATOM 834 N N . ALA A 1 104 ? 16.117 -0.716 -17.394 1.00 87.38 104 ALA A N 1
ATOM 835 C CA . ALA A 1 104 ? 15.462 0.251 -16.516 1.00 87.38 104 ALA A CA 1
ATOM 836 C C . ALA A 1 104 ? 13.931 0.080 -16.493 1.00 87.38 104 ALA A C 1
ATOM 838 O O . ALA A 1 104 ? 13.307 0.182 -15.435 1.00 87.38 104 ALA A O 1
ATOM 839 N N . ALA A 1 105 ? 13.305 -0.200 -17.637 1.00 88.44 105 ALA A N 1
ATOM 840 C CA . ALA A 1 105 ? 11.868 -0.434 -17.724 1.00 88.44 105 ALA A CA 1
ATOM 841 C C . ALA A 1 105 ? 11.457 -1.705 -16.962 1.00 88.44 105 ALA A C 1
ATOM 843 O O . ALA A 1 105 ? 10.550 -1.648 -16.130 1.00 88.44 105 ALA A O 1
ATOM 844 N N . TYR A 1 106 ? 12.149 -2.828 -17.184 1.00 90.81 106 TYR A N 1
ATOM 845 C CA . TYR A 1 106 ? 11.861 -4.087 -16.493 1.00 90.81 106 TYR A CA 1
ATOM 846 C C . TYR A 1 106 ? 12.059 -3.982 -14.980 1.00 90.81 106 TYR A C 1
ATOM 848 O O . TYR A 1 106 ? 11.218 -4.479 -14.231 1.00 90.81 106 TYR A O 1
ATOM 856 N N . GLU A 1 107 ? 13.107 -3.295 -14.519 1.00 90.94 107 GLU A N 1
ATOM 857 C CA . GLU A 1 107 ? 13.341 -3.073 -13.090 1.00 90.94 107 GLU A CA 1
ATOM 858 C C . GLU A 1 107 ? 12.158 -2.340 -12.434 1.00 90.94 107 GLU A C 1
ATOM 860 O O . GLU A 1 107 ? 11.618 -2.798 -11.424 1.00 90.94 107 GLU A O 1
ATOM 865 N N . ASN A 1 108 ? 11.684 -1.247 -13.042 1.00 90.94 108 ASN A N 1
ATOM 866 C CA . ASN A 1 108 ? 10.551 -0.490 -12.505 1.00 90.94 108 ASN A CA 1
ATOM 867 C C . ASN A 1 108 ? 9.239 -1.294 -12.548 1.00 90.94 108 ASN A C 1
ATOM 869 O O . ASN A 1 108 ? 8.452 -1.216 -11.605 1.00 90.94 108 ASN A O 1
ATOM 873 N N . VAL A 1 109 ? 9.004 -2.092 -13.597 1.00 93.12 109 VAL A N 1
ATOM 874 C CA . VAL A 1 109 ? 7.809 -2.949 -13.714 1.00 93.12 109 VAL A CA 1
ATOM 875 C C . VAL A 1 109 ? 7.801 -4.048 -12.651 1.00 93.12 109 VAL A C 1
ATOM 877 O O . VAL A 1 109 ? 6.771 -4.265 -12.013 1.00 93.12 109 VAL A O 1
ATOM 880 N N . ILE A 1 110 ? 8.934 -4.718 -12.422 1.00 93.75 110 ILE A N 1
ATOM 881 C CA . ILE A 1 110 ? 9.041 -5.789 -11.421 1.00 93.75 110 ILE A CA 1
ATOM 882 C C . ILE A 1 110 ? 8.819 -5.230 -10.012 1.00 93.75 110 ILE A C 1
ATOM 884 O O . ILE A 1 110 ? 8.067 -5.819 -9.235 1.00 93.75 110 ILE A O 1
ATOM 888 N N . ILE A 1 111 ? 9.413 -4.075 -9.692 1.00 92.19 111 ILE A N 1
ATOM 889 C CA . ILE A 1 111 ? 9.211 -3.411 -8.396 1.00 92.19 111 ILE A CA 1
ATOM 890 C C . ILE A 1 111 ? 7.744 -3.003 -8.224 1.00 92.19 111 ILE A C 1
ATOM 892 O O . ILE A 1 111 ? 7.156 -3.262 -7.176 1.00 92.19 111 ILE A O 1
ATOM 896 N N . PHE A 1 112 ? 7.129 -2.418 -9.254 1.00 93.00 112 PHE A N 1
ATOM 897 C CA . PHE A 1 112 ? 5.723 -2.020 -9.214 1.00 93.00 112 PHE A CA 1
ATOM 898 C C . PHE A 1 112 ? 4.793 -3.221 -8.990 1.00 93.00 112 PHE A C 1
ATOM 900 O O . PHE A 1 112 ? 3.933 -3.185 -8.112 1.00 93.00 112 PHE A O 1
ATOM 907 N N . ALA A 1 113 ? 4.995 -4.312 -9.732 1.00 93.38 113 ALA A N 1
ATOM 908 C CA . ALA A 1 113 ? 4.214 -5.534 -9.571 1.00 93.38 113 ALA A CA 1
ATOM 909 C C . ALA A 1 113 ? 4.403 -6.153 -8.175 1.00 93.38 113 ALA A C 1
ATOM 911 O O . ALA A 1 113 ? 3.422 -6.523 -7.531 1.00 93.38 113 ALA A O 1
ATOM 912 N N . GLY A 1 114 ? 5.644 -6.215 -7.678 1.00 93.50 114 GLY A N 1
ATOM 913 C CA . GLY A 1 114 ? 5.955 -6.756 -6.354 1.00 93.50 114 GLY A CA 1
ATOM 914 C C . GLY A 1 114 ? 5.289 -5.973 -5.222 1.00 93.50 114 GLY A C 1
ATOM 915 O O . GLY A 1 114 ? 4.634 -6.566 -4.363 1.00 93.50 114 GLY A O 1
ATOM 916 N N . VAL A 1 115 ? 5.389 -4.640 -5.249 1.00 92.44 115 VAL A N 1
ATOM 917 C CA . VAL A 1 115 ? 4.733 -3.768 -4.260 1.00 92.44 115 VAL A CA 1
ATOM 918 C C . VAL A 1 115 ? 3.210 -3.867 -4.370 1.00 92.44 115 VAL A C 1
ATOM 920 O O . VAL A 1 115 ? 2.534 -3.947 -3.347 1.00 92.44 115 VAL A O 1
ATOM 923 N N . GLY A 1 116 ? 2.662 -3.936 -5.587 1.00 93.38 116 GLY A N 1
ATOM 924 C CA . GLY A 1 116 ? 1.225 -4.100 -5.809 1.00 93.38 116 GLY A CA 1
ATOM 925 C C . GLY A 1 116 ? 0.665 -5.395 -5.221 1.00 93.38 116 GLY A C 1
ATOM 926 O O . GLY A 1 116 ? -0.340 -5.360 -4.513 1.00 93.38 116 GLY A O 1
ATOM 927 N N . VAL A 1 117 ? 1.335 -6.529 -5.447 1.00 95.12 117 VAL A N 1
ATOM 928 C CA . VAL A 1 117 ? 0.932 -7.819 -4.864 1.00 95.12 117 VAL A CA 1
ATOM 929 C C . VAL A 1 117 ? 1.050 -7.789 -3.341 1.00 95.12 117 VAL A C 1
ATOM 931 O O . VAL A 1 117 ? 0.115 -8.196 -2.653 1.00 95.12 117 VAL A O 1
ATOM 934 N N . ALA A 1 118 ? 2.154 -7.267 -2.801 1.00 92.75 118 ALA A N 1
ATOM 935 C CA . ALA A 1 118 ? 2.349 -7.168 -1.356 1.00 92.75 118 ALA A CA 1
ATOM 936 C C . ALA A 1 118 ? 1.263 -6.308 -0.689 1.00 92.75 118 ALA A C 1
ATOM 938 O O . ALA A 1 118 ? 0.672 -6.728 0.306 1.00 92.75 118 ALA A O 1
ATOM 939 N N . LEU A 1 119 ? 0.943 -5.145 -1.264 1.00 93.81 119 LEU A N 1
ATOM 940 C CA . LEU A 1 119 ? -0.135 -4.284 -0.777 1.00 93.81 119 LEU A CA 1
ATOM 941 C C . LEU A 1 119 ? -1.507 -4.940 -0.907 1.00 93.81 119 LEU A C 1
ATOM 943 O O . LEU A 1 119 ? -2.321 -4.803 0.001 1.00 93.81 119 LEU A O 1
ATOM 947 N N . GLY A 1 120 ? -1.754 -5.690 -1.982 1.00 93.31 120 GLY A N 1
ATOM 948 C CA . GLY A 1 120 ? -2.984 -6.465 -2.141 1.00 93.31 120 GLY A CA 1
ATOM 949 C C . GLY A 1 120 ? -3.170 -7.491 -1.022 1.00 93.31 120 GLY A C 1
ATOM 950 O O . GLY A 1 120 ? -4.242 -7.562 -0.424 1.00 93.31 120 GLY A O 1
ATOM 951 N N . VAL A 1 121 ? -2.114 -8.235 -0.679 1.00 94.12 121 VAL A N 1
ATOM 952 C CA . VAL A 1 121 ? -2.145 -9.211 0.423 1.00 94.12 121 VAL A CA 1
ATOM 953 C C . VAL A 1 121 ? -2.349 -8.516 1.770 1.00 94.12 121 VAL A C 1
ATOM 955 O O . VAL A 1 121 ? -3.204 -8.934 2.547 1.00 94.12 121 VAL A O 1
ATOM 958 N N . VAL A 1 122 ? -1.606 -7.440 2.042 1.00 92.62 122 VAL A N 1
ATOM 959 C CA . VAL A 1 122 ? -1.730 -6.662 3.288 1.00 92.62 122 VAL A CA 1
ATOM 960 C C . VAL A 1 122 ? -3.139 -6.091 3.443 1.00 92.62 122 VAL A C 1
ATOM 962 O O . VAL A 1 122 ? -3.727 -6.210 4.514 1.00 92.62 122 VAL A O 1
ATOM 965 N N . SER A 1 123 ? -3.704 -5.531 2.372 1.00 93.62 123 SER A N 1
ATOM 966 C CA . SER A 1 123 ? -5.063 -4.987 2.359 1.00 93.62 123 SER A CA 1
ATOM 967 C C . SER A 1 123 ? -6.115 -6.072 2.590 1.00 93.62 123 SER A C 1
ATOM 969 O O . SER A 1 123 ? -7.041 -5.873 3.373 1.00 93.62 123 SER A O 1
ATOM 971 N N . TYR A 1 124 ? -5.954 -7.245 1.972 1.00 93.88 124 TYR A N 1
ATOM 972 C CA . TYR A 1 124 ? -6.860 -8.370 2.189 1.00 93.88 124 TYR A CA 1
ATOM 973 C C . TYR A 1 124 ? -6.843 -8.838 3.649 1.00 93.88 124 TYR A C 1
ATOM 975 O O . TYR A 1 124 ? -7.895 -9.005 4.261 1.00 93.88 124 TYR A O 1
ATOM 983 N N . VAL A 1 125 ? -5.647 -8.995 4.226 1.00 92.62 125 VAL A N 1
ATOM 984 C CA . VAL A 1 125 ? -5.483 -9.381 5.634 1.00 92.62 125 VAL A CA 1
ATOM 985 C C . VAL A 1 125 ? -6.062 -8.317 6.566 1.00 92.62 125 VAL A C 1
ATOM 987 O O . VAL A 1 125 ? -6.747 -8.666 7.516 1.00 92.62 125 VAL A O 1
ATOM 990 N N . GLN A 1 126 ? -5.851 -7.032 6.277 1.00 93.06 126 GLN A N 1
ATOM 991 C CA . GLN A 1 126 ? -6.411 -5.924 7.052 1.00 93.06 126 GLN A CA 1
ATOM 992 C C . GLN A 1 126 ? -7.943 -5.950 7.103 1.00 93.06 126 GLN A C 1
ATOM 994 O O . GLN A 1 126 ? -8.506 -5.652 8.146 1.00 93.06 126 GLN A O 1
ATOM 999 N N . VAL A 1 127 ? -8.614 -6.252 5.987 1.00 90.31 127 VAL A N 1
ATOM 1000 C CA . VAL A 1 127 ? -10.087 -6.287 5.920 1.00 90.31 127 VAL A CA 1
ATOM 1001 C C . VAL A 1 127 ? -10.658 -7.535 6.598 1.00 90.31 127 VAL A C 1
ATOM 1003 O O . VAL A 1 127 ? -11.796 -7.517 7.059 1.00 90.31 127 VAL A O 1
ATOM 1006 N N . LEU A 1 128 ? -9.887 -8.621 6.631 1.00 90.06 128 LEU A N 1
ATOM 1007 C CA . LEU A 1 128 ? -10.300 -9.890 7.226 1.00 90.06 128 LEU A CA 1
ATOM 1008 C C . LEU A 1 128 ? -10.136 -9.926 8.757 1.00 90.06 128 LEU A C 1
ATOM 1010 O O . LEU A 1 128 ? -10.809 -10.725 9.408 1.00 90.06 128 LEU A O 1
ATOM 1014 N N . LEU A 1 129 ? -9.239 -9.102 9.307 1.00 85.50 129 LEU A N 1
ATOM 1015 C CA . LEU A 1 129 ? -8.971 -8.956 10.745 1.00 85.50 129 LEU A CA 1
ATOM 1016 C C . LEU A 1 129 ? -9.952 -8.003 11.433 1.00 85.50 129 LEU A C 1
ATOM 1018 O O . LEU A 1 129 ? -10.343 -8.335 12.575 1.00 85.50 129 LEU A O 1
#

Sequence (129 aa):
MDDNRKDSDDENAYEYEQSTLEKAINILLCRGDLAKEKFEAKPVTFLQLFRFASRNDKFLVAFAILLAFLCGIGQPMMNIIGGRMANVLIIYDKYVGNNEFWNAAYENVIIFAGVGVALGVVSYVQVLL

Foldseek 3Di:
DDDPDPPPDPDDQDQDQDDPVVCVVCVVVVNNVVNPDRDSDDDDDPVVVCVVPDPVSVVLLVVLVVLVVVLVVLVVVLVVLVVQLVVLVVPDPDDPPDVVSVVSNVVSVVVSVVSVVVSVVSVVSSVVD

Radius of gyration: 27.36 Å; chains: 1; bounding box: 65×34×82 Å

Organism: Toxocara canis (NCBI:txid6265)